Protein AF-A0A7X4W7L8-F1 (afdb_monomer_lite)

Organism: NCBI:txid265726

pLDDT: mean 73.72, std 10.51, range [44.38, 87.5]

Secondary structure (DSSP, 8-state):
-HHHHHHHHHHHHHHHHHHHHHHHTSTTTTTSHHHHHHHHHHHHHHHHHHHHHHHHHHHHHHHHTT--

Sequence (68 aa):
MKDEVEFIYIAIICVFLVVL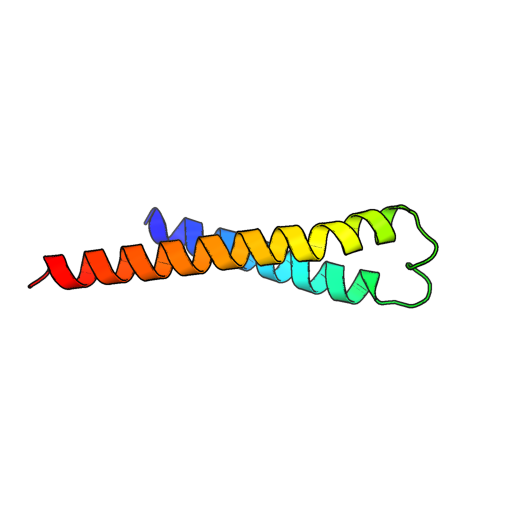GHFILMKNVAYFAWAEATAAAIPFLLIGLGVAAVRRAANIDKKNTSAD

Structure (mmCIF, N/CA/C/O backbone):
data_AF-A0A7X4W7L8-F1
#
_entry.id   AF-A0A7X4W7L8-F1
#
loop_
_atom_site.group_PDB
_atom_site.id
_atom_site.type_symbol
_atom_site.label_atom_id
_atom_site.label_alt_id
_atom_site.label_comp_id
_atom_site.label_asym_id
_atom_site.label_entity_id
_atom_site.label_seq_id
_atom_site.pdbx_PDB_ins_code
_atom_site.Cartn_x
_atom_site.Cartn_y
_atom_site.Cartn_z
_atom_site.occupancy
_atom_site.B_iso_or_equiv
_atom_site.auth_seq_id
_atom_site.auth_comp_id
_atom_site.auth_asym_id
_atom_site.auth_atom_id
_atom_site.pdbx_PDB_model_num
ATOM 1 N N . MET A 1 1 ? -5.705 9.132 20.558 1.00 48.00 1 MET A N 1
ATOM 2 C CA . MET A 1 1 ? -4.288 8.707 20.477 1.00 48.00 1 MET A CA 1
ATOM 3 C C . MET A 1 1 ? -4.055 7.558 19.493 1.00 48.00 1 MET A C 1
ATOM 5 O O . MET A 1 1 ? -3.377 7.802 18.510 1.00 48.00 1 MET A O 1
ATOM 9 N N . LYS A 1 2 ? -4.589 6.333 19.685 1.00 50.69 2 LYS A N 1
ATOM 10 C CA . LYS A 1 2 ? -4.384 5.211 18.730 1.00 50.69 2 LYS A CA 1
ATOM 11 C C . LYS A 1 2 ? -4.939 5.498 17.320 1.00 50.69 2 LYS A C 1
ATOM 13 O O . LYS A 1 2 ? -4.231 5.301 16.339 1.00 50.69 2 LYS A O 1
ATOM 18 N N . ASP A 1 3 ? -6.143 6.064 17.231 1.00 61.53 3 ASP A N 1
ATOM 19 C CA . ASP A 1 3 ? -6.811 6.350 15.952 1.00 61.53 3 ASP A CA 1
ATOM 20 C C . ASP A 1 3 ? -6.124 7.412 15.074 1.00 61.53 3 ASP A C 1
ATOM 22 O O . ASP A 1 3 ? -6.211 7.339 13.843 1.00 61.53 3 ASP A O 1
ATOM 26 N N . GLU A 1 4 ? -5.446 8.386 15.690 1.00 59.28 4 GLU A N 1
ATOM 27 C CA . GLU A 1 4 ? -4.730 9.474 15.002 1.00 59.28 4 GLU A CA 1
ATOM 28 C C . GLU A 1 4 ? -3.424 8.978 14.372 1.00 59.28 4 GLU A C 1
ATOM 30 O O . GLU A 1 4 ? -3.100 9.342 13.241 1.00 59.28 4 GLU A O 1
ATOM 35 N N . VAL A 1 5 ? -2.711 8.082 15.063 1.00 72.69 5 VAL A N 1
ATOM 36 C CA . VAL A 1 5 ? -1.486 7.455 14.544 1.00 72.69 5 VAL A CA 1
ATOM 37 C C . VAL A 1 5 ? -1.804 6.548 13.352 1.00 72.69 5 VAL A C 1
ATOM 39 O O . VAL A 1 5 ? -1.055 6.524 12.379 1.00 72.69 5 VAL A O 1
ATOM 42 N N . GLU A 1 6 ? -2.952 5.867 13.347 1.00 69.94 6 GLU A N 1
ATOM 43 C CA . GLU A 1 6 ? -3.383 5.127 12.155 1.00 69.94 6 GLU A CA 1
ATOM 44 C C . GLU A 1 6 ? -3.671 6.058 10.965 1.00 69.94 6 GLU A C 1
ATOM 46 O O . GLU A 1 6 ? -3.432 5.679 9.822 1.00 69.94 6 GLU A O 1
ATOM 51 N N . PHE A 1 7 ? -4.161 7.283 11.193 1.00 73.19 7 PHE A N 1
ATOM 52 C CA . PHE A 1 7 ? -4.442 8.225 10.101 1.00 73.19 7 PHE A CA 1
ATOM 53 C C . PHE A 1 7 ? -3.151 8.771 9.489 1.00 73.19 7 PHE A C 1
ATOM 55 O O . PHE A 1 7 ? -3.031 8.813 8.263 1.00 73.19 7 PHE A O 1
ATOM 62 N N . ILE A 1 8 ? -2.169 9.121 10.328 1.00 84.12 8 ILE A N 1
ATOM 63 C CA . ILE A 1 8 ? -0.863 9.598 9.855 1.00 84.12 8 ILE A CA 1
ATOM 64 C C . ILE A 1 8 ? -0.146 8.508 9.047 1.00 84.12 8 ILE A C 1
ATOM 66 O O . ILE A 1 8 ? 0.424 8.788 7.995 1.00 84.12 8 ILE A O 1
ATOM 70 N N . TYR A 1 9 ? -0.234 7.251 9.492 1.00 79.25 9 TYR A N 1
ATOM 71 C CA . TYR A 1 9 ? 0.413 6.121 8.832 1.00 79.25 9 TYR A CA 1
ATOM 72 C C . TYR A 1 9 ? -0.172 5.856 7.438 1.00 79.25 9 TYR A C 1
ATOM 74 O O . TYR A 1 9 ? 0.570 5.722 6.464 1.00 79.25 9 TYR A O 1
ATOM 82 N N . ILE A 1 10 ? -1.503 5.863 7.320 1.00 79.38 10 ILE A N 1
ATOM 83 C CA . ILE A 1 10 ? -2.196 5.706 6.033 1.00 79.38 10 ILE A CA 1
ATOM 84 C C . ILE A 1 10 ? -1.851 6.863 5.087 1.00 79.38 10 ILE A C 1
ATOM 86 O O . ILE A 1 10 ? -1.620 6.631 3.901 1.00 79.38 10 ILE A O 1
ATOM 90 N N . ALA A 1 11 ? -1.772 8.097 5.597 1.00 82.38 11 ALA A N 1
ATOM 91 C CA . ALA A 1 11 ? -1.423 9.268 4.795 1.00 82.38 11 ALA A CA 1
ATOM 92 C C . ALA A 1 11 ? 0.015 9.203 4.253 1.00 82.38 11 ALA A C 1
ATOM 94 O O . ALA A 1 11 ? 0.235 9.478 3.072 1.00 82.38 11 ALA A O 1
ATOM 95 N N . ILE A 1 12 ? 0.976 8.782 5.083 1.00 87.50 12 ILE A N 1
ATOM 96 C CA . ILE A 1 12 ? 2.376 8.586 4.677 1.00 87.50 12 ILE A CA 1
ATOM 97 C C . ILE A 1 12 ? 2.468 7.525 3.578 1.00 87.50 12 ILE A C 1
ATOM 99 O O . ILE A 1 12 ? 3.099 7.768 2.549 1.00 87.50 12 ILE A O 1
ATOM 103 N N . ILE A 1 13 ? 1.799 6.382 3.761 1.00 83.19 13 ILE A N 1
ATOM 104 C CA . ILE A 1 13 ? 1.733 5.322 2.747 1.00 83.19 13 ILE A CA 1
ATOM 105 C C . ILE A 1 13 ? 1.115 5.864 1.454 1.00 83.19 13 ILE A C 1
ATOM 107 O O . ILE A 1 13 ? 1.689 5.686 0.385 1.00 83.19 13 ILE A O 1
ATOM 111 N N . CYS A 1 14 ? -0.002 6.585 1.536 1.00 81.62 14 CYS A N 1
ATOM 112 C CA . CYS A 1 14 ? -0.684 7.141 0.369 1.00 81.62 14 CYS A CA 1
ATOM 113 C C . CYS A 1 14 ? 0.221 8.089 -0.441 1.00 81.62 14 CYS A C 1
ATOM 115 O O . CYS A 1 14 ? 0.337 7.938 -1.656 1.00 81.62 14 CYS A O 1
ATOM 117 N N . VAL A 1 15 ? 0.936 9.005 0.224 1.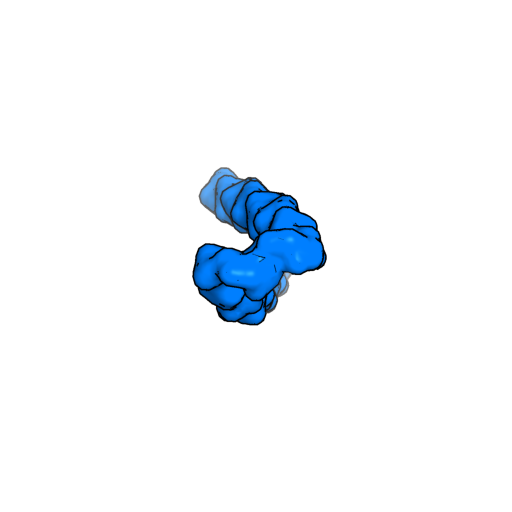00 86.06 15 VAL A N 1
ATOM 118 C CA . VAL A 1 15 ? 1.918 9.892 -0.430 1.00 86.06 15 VAL A CA 1
ATOM 119 C C . VAL A 1 15 ? 3.031 9.094 -1.107 1.00 86.06 15 VAL A C 1
ATOM 121 O O . VAL A 1 15 ? 3.371 9.374 -2.256 1.00 86.06 15 VAL A O 1
ATOM 124 N N . PHE A 1 16 ? 3.571 8.077 -0.434 1.00 83.75 16 PHE A N 1
ATOM 125 C CA . PHE A 1 16 ? 4.637 7.240 -0.988 1.00 83.75 16 PHE A CA 1
ATOM 126 C C . PHE A 1 16 ? 4.183 6.502 -2.255 1.00 83.75 16 PHE A C 1
ATOM 128 O O . PHE A 1 16 ? 4.891 6.467 -3.262 1.00 83.75 16 PHE A O 1
ATOM 135 N N . LEU A 1 17 ? 2.963 5.967 -2.225 1.00 78.69 17 LEU A N 1
ATOM 136 C CA . LEU A 1 17 ? 2.321 5.296 -3.353 1.00 78.69 17 LEU A CA 1
ATOM 137 C C . LEU A 1 17 ? 2.095 6.231 -4.548 1.00 78.69 17 LEU A C 1
ATOM 139 O O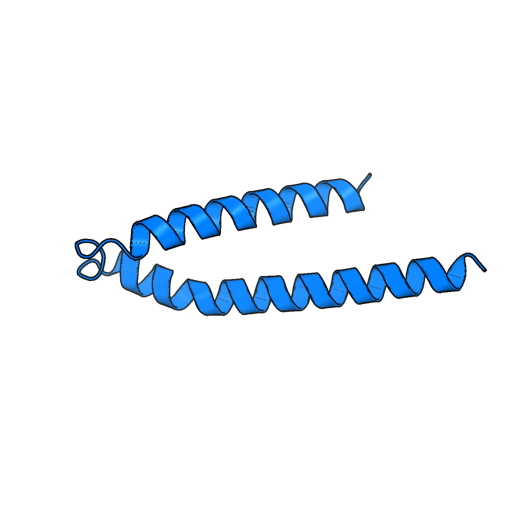 . LEU A 1 17 ? 2.325 5.832 -5.689 1.00 78.69 17 LEU A O 1
ATOM 143 N N . VAL A 1 18 ? 1.670 7.473 -4.301 1.00 81.06 18 VAL A N 1
ATOM 144 C CA . VAL A 1 18 ? 1.442 8.476 -5.356 1.00 81.06 18 VAL A CA 1
ATOM 145 C C . VAL A 1 18 ? 2.751 8.856 -6.052 1.00 81.06 18 VAL A C 1
ATOM 147 O O . VAL A 1 18 ? 2.799 8.906 -7.283 1.00 81.06 18 VAL A O 1
ATOM 150 N N . VAL A 1 19 ? 3.826 9.066 -5.286 1.00 83.62 19 VAL A N 1
ATOM 151 C CA . VAL A 1 19 ? 5.156 9.374 -5.839 1.00 83.62 19 VAL A CA 1
ATOM 152 C C . VAL A 1 19 ? 5.666 8.219 -6.707 1.00 83.62 19 VAL A C 1
ATOM 154 O O . VAL A 1 19 ? 6.143 8.454 -7.819 1.00 83.62 19 VAL A O 1
ATOM 157 N N . LEU A 1 20 ? 5.500 6.973 -6.251 1.00 76.69 20 LEU A N 1
ATOM 158 C CA . LEU A 1 20 ? 5.849 5.782 -7.032 1.00 76.69 20 LEU A CA 1
ATOM 159 C C . LEU A 1 20 ? 5.036 5.679 -8.327 1.00 76.69 20 LEU A C 1
ATOM 161 O O . LEU A 1 20 ? 5.610 5.382 -9.372 1.00 76.69 20 LEU A O 1
ATOM 165 N N . GLY A 1 21 ? 3.735 5.979 -8.293 1.00 75.25 21 GLY A N 1
ATOM 166 C CA . GLY A 1 21 ? 2.887 5.998 -9.489 1.00 75.25 21 GLY A CA 1
ATOM 167 C C . GLY A 1 21 ? 3.358 7.010 -10.538 1.00 75.25 21 GLY A C 1
ATOM 168 O O . GLY A 1 21 ? 3.383 6.701 -11.729 1.00 75.25 21 GLY A O 1
ATOM 169 N N . HIS A 1 22 ? 3.805 8.193 -10.107 1.00 75.00 22 HIS A N 1
ATOM 170 C CA . HIS A 1 22 ? 4.351 9.204 -11.016 1.00 75.00 22 HIS A CA 1
ATOM 171 C C . HIS A 1 22 ? 5.690 8.770 -11.634 1.00 75.00 22 HIS A C 1
ATOM 173 O O . HIS A 1 22 ? 5.961 9.040 -12.803 1.00 75.00 22 HIS A O 1
ATOM 179 N N . PHE A 1 23 ? 6.501 8.037 -10.869 1.00 72.06 23 PHE A N 1
ATOM 180 C CA . PHE A 1 23 ? 7.772 7.478 -11.328 1.00 72.06 23 PHE A CA 1
ATOM 181 C C . PHE A 1 23 ? 7.582 6.299 -12.303 1.00 72.06 23 PHE A C 1
ATOM 183 O O . PHE A 1 23 ? 8.329 6.178 -13.274 1.00 72.06 23 PHE A O 1
ATOM 190 N N . ILE A 1 24 ? 6.557 5.462 -12.089 1.00 70.81 24 ILE A N 1
ATOM 191 C CA . ILE A 1 24 ? 6.248 4.285 -12.922 1.00 70.81 24 ILE A CA 1
ATOM 192 C C . ILE A 1 24 ? 5.701 4.659 -14.307 1.00 70.81 24 ILE A C 1
ATOM 194 O O . ILE A 1 24 ? 5.929 3.934 -15.273 1.00 70.81 24 ILE A O 1
ATOM 198 N N . LEU A 1 25 ? 4.999 5.794 -14.415 1.00 70.75 25 LEU A N 1
ATOM 199 C CA . LEU A 1 25 ? 4.389 6.267 -15.665 1.00 70.75 25 LEU A CA 1
ATOM 200 C C . LEU A 1 25 ? 5.406 6.876 -16.641 1.00 70.75 25 LEU A C 1
ATOM 202 O O . LEU A 1 25 ? 5.079 7.172 -17.793 1.00 70.75 25 LEU A O 1
ATOM 206 N N . MET A 1 26 ? 6.645 7.083 -16.190 1.00 70.56 26 MET A N 1
ATOM 207 C CA . MET A 1 26 ? 7.713 7.590 -17.035 1.00 70.56 26 MET A CA 1
ATOM 208 C C . MET A 1 26 ? 8.032 6.538 -18.107 1.00 70.56 26 MET A C 1
ATOM 210 O O . MET A 1 26 ? 8.397 5.407 -17.802 1.00 70.56 26 MET A O 1
ATOM 214 N N . LYS A 1 27 ? 7.899 6.919 -19.384 1.00 56.19 27 LYS A N 1
ATOM 215 C CA . LYS A 1 27 ? 7.974 6.059 -20.587 1.00 56.19 27 LYS A CA 1
ATOM 216 C C . LYS A 1 27 ? 9.163 5.082 -20.643 1.00 56.19 27 LYS A C 1
ATOM 218 O O . LYS A 1 27 ? 9.083 4.070 -21.329 1.00 56.19 27 LYS A O 1
ATOM 223 N N . ASN A 1 28 ? 10.245 5.367 -19.922 1.00 60.88 28 ASN A N 1
ATOM 224 C CA . ASN A 1 28 ? 11.456 4.549 -19.877 1.00 60.88 28 ASN A CA 1
ATOM 225 C C . ASN A 1 28 ? 11.423 3.423 -18.823 1.00 60.88 28 ASN A C 1
ATOM 227 O O . ASN A 1 28 ? 12.265 2.532 -18.846 1.00 60.88 28 ASN A O 1
ATOM 231 N N . VAL A 1 29 ? 10.472 3.465 -17.888 1.00 56.91 29 VAL A N 1
ATOM 232 C CA . VAL A 1 29 ? 10.344 2.507 -16.780 1.00 56.91 29 VAL A CA 1
ATOM 233 C C . VAL A 1 29 ? 9.424 1.342 -17.157 1.00 56.91 29 VAL A C 1
ATOM 235 O O . VAL A 1 29 ? 9.642 0.236 -16.683 1.00 56.91 29 VAL A O 1
ATOM 238 N N . ALA A 1 30 ? 8.511 1.525 -18.117 1.00 57.97 30 ALA A N 1
ATOM 239 C CA . ALA A 1 30 ? 7.626 0.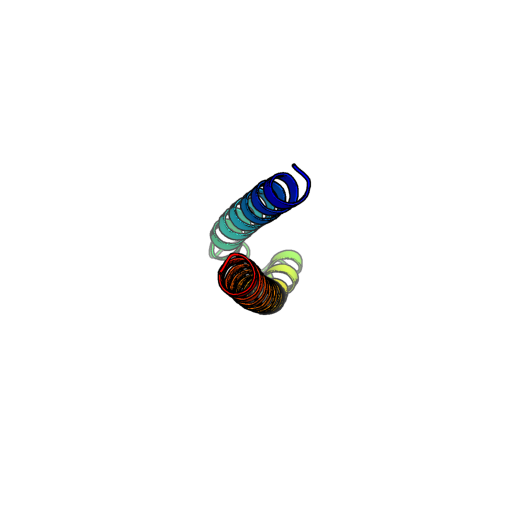477 -18.646 1.00 57.97 30 ALA A CA 1
ATOM 240 C C . ALA A 1 30 ? 8.348 -0.751 -19.250 1.00 57.97 30 ALA A C 1
ATOM 242 O O . ALA A 1 30 ? 7.715 -1.773 -19.479 1.00 57.97 30 ALA A O 1
ATOM 243 N N . TYR A 1 31 ? 9.660 -0.665 -19.500 1.00 60.78 31 TYR A N 1
ATOM 244 C CA . TYR A 1 31 ? 10.478 -1.783 -19.988 1.00 60.78 31 TYR A CA 1
ATOM 245 C C . TYR A 1 31 ? 11.151 -2.598 -18.868 1.00 60.78 31 TYR A C 1
ATOM 247 O O . TYR A 1 31 ? 11.767 -3.628 -19.137 1.00 60.78 31 TYR A O 1
ATOM 255 N N . PHE A 1 32 ? 11.074 -2.138 -17.615 1.00 66.31 32 PHE A N 1
ATOM 256 C CA . PHE A 1 32 ? 11.648 -2.821 -16.458 1.00 66.31 32 PHE A CA 1
ATOM 257 C C . PHE A 1 32 ? 10.595 -3.689 -15.762 1.00 66.31 32 PHE A C 1
ATOM 259 O O . PHE A 1 32 ? 9.536 -3.201 -15.384 1.00 66.31 32 PHE A O 1
ATOM 266 N N . ALA A 1 33 ? 10.929 -4.949 -15.470 1.00 65.00 33 ALA A N 1
ATOM 267 C CA . ALA A 1 33 ? 10.038 -5.886 -14.768 1.00 65.00 33 ALA A CA 1
ATOM 268 C C . ALA A 1 33 ? 9.555 -5.379 -13.386 1.00 65.00 33 ALA A C 1
ATOM 270 O O . ALA A 1 33 ? 8.476 -5.734 -12.917 1.00 65.00 33 ALA A O 1
ATOM 271 N N . TRP A 1 34 ? 10.326 -4.498 -12.739 1.00 64.81 34 TRP A N 1
ATOM 272 C CA . TRP A 1 34 ? 9.930 -3.831 -11.490 1.00 64.81 34 TRP A CA 1
ATOM 273 C C . TRP A 1 34 ? 8.756 -2.853 -11.670 1.00 64.81 34 TRP A C 1
ATOM 275 O O . TRP A 1 34 ? 7.966 -2.641 -10.744 1.00 64.81 34 TRP A O 1
ATOM 285 N N . ALA A 1 35 ? 8.619 -2.271 -12.861 1.00 71.62 35 ALA A N 1
ATOM 286 C CA . ALA A 1 35 ? 7.528 -1.374 -13.206 1.00 71.62 35 ALA A CA 1
ATOM 287 C C . ALA A 1 35 ? 6.218 -2.117 -13.421 1.00 71.62 35 ALA A C 1
ATOM 289 O O . ALA A 1 35 ? 5.192 -1.675 -12.917 1.00 71.62 35 ALA A O 1
ATOM 290 N N . GLU A 1 36 ? 6.261 -3.264 -14.101 1.00 69.25 36 GLU A N 1
ATOM 291 C CA . GLU A 1 36 ? 5.089 -4.121 -14.293 1.00 69.25 36 GLU A CA 1
ATOM 292 C C . GLU A 1 36 ? 4.546 -4.623 -12.949 1.00 69.25 36 GLU A C 1
ATOM 294 O O . GLU A 1 36 ? 3.342 -4.546 -12.697 1.00 69.25 36 GLU A O 1
ATOM 299 N N . ALA A 1 37 ? 5.437 -5.035 -12.039 1.00 73.06 37 ALA A N 1
ATOM 300 C CA . ALA A 1 37 ? 5.061 -5.438 -10.684 1.00 73.06 37 ALA A CA 1
ATOM 301 C C . ALA A 1 37 ? 4.391 -4.295 -9.900 1.00 73.06 37 ALA A C 1
ATOM 303 O O . ALA A 1 37 ? 3.367 -4.497 -9.246 1.00 73.06 37 ALA A O 1
ATOM 304 N N . THR A 1 38 ? 4.932 -3.078 -9.995 1.00 75.50 38 THR A N 1
ATOM 305 C CA . THR A 1 38 ? 4.363 -1.907 -9.310 1.00 75.50 38 THR A CA 1
ATOM 306 C C . THR A 1 38 ? 3.041 -1.480 -9.948 1.00 75.50 38 THR A C 1
ATOM 308 O O . THR A 1 38 ? 2.091 -1.175 -9.233 1.00 75.50 38 THR A O 1
ATOM 311 N N . ALA A 1 39 ? 2.935 -1.527 -11.278 1.00 75.38 39 ALA A N 1
ATOM 312 C CA . ALA A 1 39 ? 1.709 -1.227 -12.009 1.00 75.38 39 ALA A CA 1
ATOM 313 C C . ALA A 1 39 ? 0.573 -2.196 -11.644 1.00 75.38 39 ALA A C 1
ATOM 315 O O . ALA A 1 39 ? -0.560 -1.759 -11.447 1.00 75.38 39 ALA A O 1
ATOM 316 N N . ALA A 1 40 ? 0.879 -3.485 -11.467 1.00 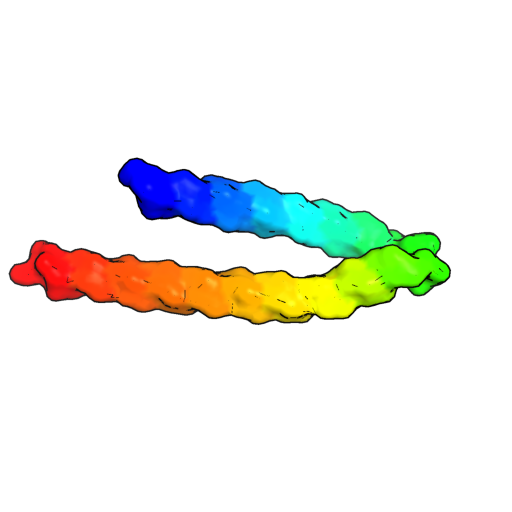80.00 40 ALA A N 1
ATOM 317 C CA . ALA A 1 40 ? -0.072 -4.477 -10.965 1.00 80.00 40 ALA A CA 1
ATOM 318 C C . ALA A 1 40 ? -0.401 -4.297 -9.469 1.00 80.00 40 ALA A C 1
ATOM 320 O O . ALA A 1 40 ? -1.491 -4.661 -9.027 1.00 80.00 40 ALA A O 1
ATOM 321 N N . ALA A 1 41 ? 0.499 -3.699 -8.683 1.00 79.62 41 ALA A N 1
ATOM 322 C CA . ALA A 1 41 ? 0.255 -3.387 -7.275 1.00 79.62 41 ALA A CA 1
ATOM 323 C C . ALA A 1 41 ? -0.665 -2.166 -7.075 1.00 79.62 41 ALA A C 1
ATOM 325 O O . ALA A 1 41 ? -1.384 -2.113 -6.076 1.00 79.62 41 ALA A O 1
ATOM 326 N N . ILE A 1 42 ? -0.707 -1.213 -8.018 1.00 81.06 42 ILE A N 1
ATOM 327 C CA . ILE A 1 42 ? -1.602 -0.037 -7.972 1.00 81.06 42 ILE A CA 1
ATOM 328 C C . ILE A 1 42 ? -3.075 -0.423 -7.724 1.00 81.06 42 ILE A C 1
ATOM 330 O O . ILE A 1 42 ? -3.650 0.086 -6.760 1.00 81.06 42 ILE A O 1
ATOM 334 N N . PRO A 1 43 ? -3.715 -1.315 -8.511 1.00 80.62 43 PRO A N 1
ATOM 335 C CA . PRO A 1 43 ? -5.105 -1.700 -8.271 1.00 80.62 43 PRO A CA 1
ATOM 336 C C . PRO A 1 43 ? -5.302 -2.391 -6.915 1.00 80.62 43 PRO A C 1
ATOM 338 O O . PRO A 1 43 ? -6.310 -2.150 -6.257 1.00 80.62 43 PRO A O 1
ATOM 341 N N . PHE A 1 44 ? -4.329 -3.173 -6.440 1.00 81.75 44 PHE A N 1
ATOM 342 C CA . PHE A 1 44 ? -4.381 -3.776 -5.103 1.00 81.75 44 PHE A CA 1
ATOM 343 C C . PHE A 1 44 ? -4.369 -2.727 -3.987 1.00 81.75 44 PHE A C 1
ATOM 345 O O . PHE A 1 44 ? -5.141 -2.819 -3.030 1.00 81.75 44 PHE A O 1
ATOM 352 N N . LEU A 1 45 ? -3.530 -1.704 -4.121 1.00 81.06 45 LEU A N 1
ATOM 353 C CA . LEU A 1 45 ? -3.448 -0.614 -3.156 1.00 81.06 45 LEU A CA 1
ATOM 354 C C . LEU A 1 45 ? -4.695 0.274 -3.184 1.00 81.06 45 LEU A C 1
ATOM 356 O O . LEU A 1 45 ? -5.172 0.676 -2.123 1.00 81.06 45 LEU A O 1
ATOM 360 N N . LEU A 1 46 ? -5.270 0.520 -4.365 1.00 80.50 46 LEU A N 1
ATOM 361 C CA . LEU A 1 46 ? -6.544 1.232 -4.513 1.00 80.50 46 LEU A CA 1
ATOM 362 C C . LEU A 1 46 ? -7.692 0.492 -3.814 1.00 80.50 46 LEU A C 1
ATOM 364 O O . LEU A 1 46 ? -8.481 1.117 -3.105 1.00 80.50 46 LEU A O 1
ATOM 368 N N . ILE A 1 47 ? -7.755 -0.836 -3.953 1.00 85.12 47 ILE A N 1
ATOM 369 C CA . ILE A 1 47 ? -8.740 -1.674 -3.251 1.00 85.12 47 ILE A CA 1
ATOM 370 C C . ILE A 1 47 ? -8.530 -1.574 -1.734 1.00 85.12 47 ILE A C 1
ATOM 372 O O . ILE A 1 47 ? -9.484 -1.337 -0.991 1.00 85.12 47 ILE A O 1
ATOM 376 N N . GLY A 1 48 ? -7.285 -1.713 -1.266 1.00 84.69 48 GLY A N 1
ATOM 377 C CA . GLY A 1 48 ? -6.949 -1.622 0.157 1.00 84.69 48 GLY A CA 1
ATOM 378 C C . GLY A 1 48 ? -7.333 -0.272 0.765 1.00 84.69 48 GLY A C 1
ATOM 379 O O . GLY A 1 48 ? -7.955 -0.225 1.830 1.00 84.69 48 GLY A O 1
ATOM 380 N N . LEU A 1 49 ? -7.036 0.820 0.058 1.00 80.56 49 LEU A N 1
ATOM 381 C CA . LEU A 1 49 ? -7.391 2.171 0.484 1.00 80.56 49 LEU A CA 1
ATOM 382 C C . LEU A 1 49 ? -8.911 2.383 0.490 1.00 80.56 49 LEU A C 1
ATOM 384 O O . LEU A 1 49 ? -9.439 2.955 1.442 1.00 80.56 49 LEU A O 1
ATOM 388 N N . GLY A 1 50 ? -9.624 1.872 -0.518 1.00 85.19 50 GLY A N 1
ATOM 389 C CA . GLY A 1 50 ? -11.085 1.932 -0.582 1.00 85.19 50 G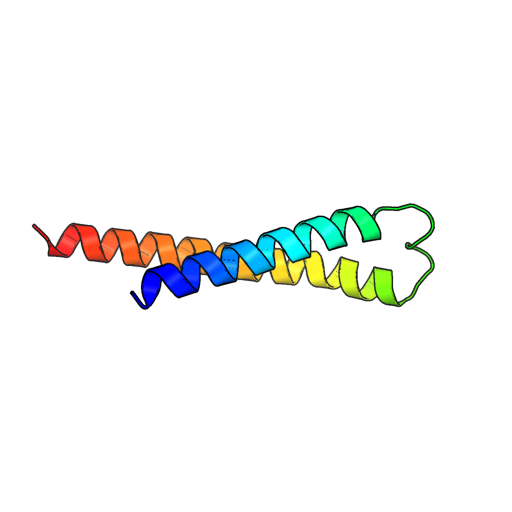LY A CA 1
ATOM 390 C C . GLY A 1 50 ? -11.753 1.208 0.590 1.00 85.19 50 GLY A C 1
ATOM 391 O O . GLY A 1 50 ? -12.616 1.774 1.261 1.00 85.19 50 GLY A O 1
ATOM 392 N N . VAL A 1 51 ? -11.307 -0.009 0.912 1.00 86.56 51 VAL A N 1
ATOM 393 C CA . VAL A 1 51 ? -11.830 -0.774 2.057 1.00 86.56 51 VAL A CA 1
ATOM 394 C C . VAL A 1 51 ? -11.511 -0.081 3.384 1.00 86.56 51 VAL A C 1
ATOM 396 O O . VAL A 1 51 ? -12.374 -0.013 4.263 1.00 86.56 51 VAL A O 1
ATOM 399 N N . ALA A 1 52 ? -10.299 0.458 3.537 1.00 81.12 52 ALA A N 1
ATOM 400 C CA . ALA A 1 52 ? -9.912 1.209 4.729 1.00 81.12 52 ALA A CA 1
ATOM 401 C C . ALA A 1 52 ? -10.767 2.474 4.907 1.00 81.12 52 ALA A C 1
ATOM 403 O O . ALA A 1 52 ? -11.236 2.739 6.015 1.00 81.12 52 ALA A O 1
ATOM 404 N N . ALA A 1 53 ? -11.030 3.210 3.824 1.00 80.50 53 ALA A N 1
ATOM 405 C CA . ALA A 1 53 ? -11.880 4.396 3.835 1.00 80.50 53 ALA A CA 1
ATOM 406 C C . ALA A 1 53 ? -13.327 4.059 4.227 1.00 80.50 53 ALA A C 1
ATOM 408 O O . ALA A 1 53 ? -13.881 4.705 5.116 1.00 80.50 53 ALA A O 1
ATOM 409 N N . VAL A 1 54 ? -13.911 3.007 3.641 1.00 86.75 54 VAL A N 1
ATOM 410 C CA . VAL A 1 54 ? -15.272 2.549 3.978 1.00 86.75 54 VAL A CA 1
ATOM 411 C C . VAL A 1 54 ? -15.361 2.104 5.439 1.00 86.75 54 VAL A C 1
ATOM 413 O O . VAL A 1 54 ? -16.285 2.498 6.148 1.00 86.75 54 VAL A O 1
ATOM 416 N N . ARG A 1 55 ? -14.385 1.330 5.930 1.00 83.12 55 ARG A N 1
ATOM 417 C CA . ARG A 1 55 ? -14.341 0.902 7.339 1.00 83.12 55 ARG A CA 1
ATOM 418 C C . ARG A 1 55 ? -14.199 2.079 8.300 1.00 83.12 55 ARG A C 1
ATOM 420 O O . ARG A 1 55 ? -14.888 2.112 9.315 1.00 83.12 55 ARG A O 1
ATOM 427 N N . ARG A 1 56 ? -13.333 3.047 7.986 1.00 77.25 56 ARG A N 1
ATOM 428 C CA . ARG A 1 56 ? -13.181 4.283 8.770 1.00 77.25 56 ARG A CA 1
ATOM 429 C C . ARG A 1 56 ? -14.486 5.072 8.803 1.00 77.25 56 ARG A C 1
ATOM 431 O O . ARG A 1 56 ? -14.922 5.430 9.892 1.00 77.25 56 ARG A O 1
ATOM 438 N N . ALA A 1 57 ? -15.123 5.290 7.653 1.00 82.12 57 ALA A N 1
ATOM 439 C CA . ALA A 1 57 ? -16.399 5.997 7.566 1.00 82.12 57 ALA A CA 1
ATOM 440 C C . ALA A 1 57 ? -17.489 5.301 8.399 1.00 82.12 57 ALA A C 1
ATOM 442 O O . ALA A 1 57 ? -18.144 5.948 9.211 1.00 82.12 57 ALA A O 1
ATOM 443 N N . ALA A 1 58 ? -17.606 3.974 8.287 1.00 85.38 58 ALA A N 1
ATOM 444 C CA . ALA A 1 58 ? -18.564 3.187 9.062 1.00 85.38 58 ALA A CA 1
ATOM 445 C C . ALA A 1 58 ? -18.291 3.220 10.579 1.00 85.38 58 ALA A C 1
ATOM 447 O O . ALA A 1 58 ? -19.225 3.269 11.375 1.00 85.38 58 ALA A O 1
ATOM 448 N N . ASN A 1 59 ? -17.025 3.210 11.007 1.00 81.62 59 ASN A N 1
ATOM 449 C CA . ASN A 1 59 ? -16.681 3.323 12.428 1.00 81.62 59 ASN A CA 1
ATOM 450 C C . ASN A 1 59 ? -16.944 4.727 12.989 1.00 81.62 59 ASN A C 1
ATOM 452 O O . ASN A 1 59 ? -17.367 4.847 14.138 1.00 81.62 59 ASN A O 1
ATOM 456 N N . ILE A 1 60 ? -16.699 5.780 12.203 1.00 80.19 60 ILE A N 1
ATOM 457 C CA . ILE A 1 60 ? -16.992 7.165 12.596 1.00 80.19 60 ILE A CA 1
ATOM 458 C C . ILE A 1 60 ? -18.505 7.354 12.756 1.00 80.19 60 ILE A C 1
ATOM 460 O O . ILE A 1 60 ? -18.942 7.912 13.758 1.00 80.19 60 ILE A O 1
ATOM 464 N N . ASP A 1 61 ? -19.300 6.828 11.824 1.00 77.38 61 ASP A N 1
ATOM 465 C CA . ASP A 1 61 ? -20.766 6.849 11.882 1.00 77.38 61 ASP A CA 1
ATOM 466 C C . ASP A 1 61 ? -21.304 6.173 13.159 1.00 77.38 61 ASP A C 1
ATOM 468 O O . ASP A 1 61 ? -22.026 6.787 13.948 1.00 77.38 61 ASP A O 1
ATOM 472 N N . LYS A 1 62 ? -20.812 4.965 13.471 1.00 73.19 62 LYS A N 1
ATOM 473 C CA . LYS A 1 62 ? -21.156 4.253 14.716 1.00 73.19 62 LYS A CA 1
ATOM 474 C C . LYS A 1 62 ? -20.755 5.001 15.990 1.00 73.19 62 LYS A C 1
ATOM 476 O O . LYS A 1 62 ? -21.443 4.914 17.009 1.00 73.19 62 LYS A O 1
ATOM 481 N N . LYS A 1 63 ? -19.633 5.723 15.961 1.00 67.75 63 LYS A N 1
ATOM 482 C CA . LYS A 1 63 ? -19.170 6.513 17.107 1.00 67.75 63 LYS A CA 1
ATOM 483 C C . LYS A 1 63 ? -20.051 7.743 17.339 1.00 67.75 63 LYS A C 1
ATOM 485 O O . LYS A 1 63 ? -20.247 8.113 18.491 1.00 67.75 63 LYS A O 1
ATOM 490 N N . ASN A 1 64 ? -20.581 8.347 16.276 1.00 61.41 64 ASN A N 1
ATOM 491 C CA . ASN A 1 64 ? -21.460 9.514 16.370 1.00 61.41 64 ASN A CA 1
ATOM 492 C C . ASN A 1 64 ? -22.889 9.148 16.804 1.00 61.41 64 ASN A C 1
ATOM 494 O O . ASN A 1 64 ? -23.493 9.922 17.531 1.00 61.41 64 ASN A O 1
ATOM 498 N N . THR A 1 65 ? -23.406 7.963 16.454 1.00 62.12 65 THR A N 1
ATOM 499 C CA . THR A 1 65 ? -24.754 7.521 16.884 1.00 62.12 65 THR A CA 1
ATOM 500 C C . THR A 1 65 ? -24.835 6.994 18.325 1.00 62.12 65 THR A C 1
ATOM 502 O O . THR A 1 65 ? -25.933 6.728 18.795 1.00 62.12 65 THR A O 1
ATOM 505 N N . SER A 1 66 ? -23.703 6.784 19.009 1.00 54.94 66 SER A N 1
ATOM 506 C CA . SER A 1 66 ? -23.656 6.280 20.402 1.00 54.94 66 SER A CA 1
ATOM 507 C C . SER A 1 66 ? -23.333 7.377 21.429 1.00 54.94 66 SER A C 1
ATOM 509 O O . SER A 1 66 ? -23.114 7.078 22.601 1.00 54.94 66 SER A O 1
ATOM 511 N N . ALA A 1 67 ? -23.183 8.619 20.964 1.00 56.03 67 ALA A N 1
ATOM 512 C CA . ALA A 1 67 ? -22.951 9.806 21.787 1.00 56.03 67 ALA A CA 1
ATOM 513 C C . ALA A 1 67 ? -24.218 10.680 21.929 1.00 56.03 67 ALA A C 1
ATOM 515 O O . ALA A 1 67 ? -24.130 11.756 22.519 1.00 56.03 67 ALA A O 1
ATOM 516 N N . ASP A 1 68 ? -25.345 10.203 21.391 1.00 44.38 68 ASP A N 1
ATOM 517 C CA . ASP A 1 68 ? -26.721 10.669 21.617 1.00 44.38 68 ASP A CA 1
ATOM 518 C C . ASP A 1 68 ? -27.433 9.652 22.529 1.00 44.38 68 ASP A C 1
ATOM 520 O O . ASP A 1 68 ? -28.225 10.080 23.398 1.00 44.38 68 ASP A O 1
#

Radius of gyration: 16.47 Å; chains: 1; bounding box: 38×17×42 Å

Foldseek 3Di:
DVVVVVVVVLVVVVVVLVVVVVVLPPPVNVVPPVSVVSVVCVVVVVVVVVVVVVVVVVVVVVVVVVVD